Protein AF-A0AAJ6J1A6-F1 (afdb_monomer_lite)

Foldseek 3Di:
DCPQQPVFDADPQRKTKDKDKDAAPLPPDGKIKIKIWIQHPQRKIKIKMFICPQERNDDHPHPDTPPDNVVNCVVRPDCVVVVDPDDQDFDFPDDDPDDDDDDDDSPGGMTMGIDDDDD

Structure (mmCIF, N/CA/C/O backbone):
data_AF-A0AAJ6J1A6-F1
#
_entry.id   AF-A0AAJ6J1A6-F1
#
loop_
_atom_site.group_PDB
_atom_site.id
_atom_site.type_symbol
_atom_site.label_atom_id
_atom_site.label_alt_id
_atom_site.label_comp_id
_atom_site.label_asym_id
_atom_site.label_entity_id
_atom_site.label_seq_id
_atom_site.pdbx_PDB_ins_code
_atom_site.Cartn_x
_atom_site.Cartn_y
_atom_site.Cartn_z
_atom_site.occupancy
_atom_site.B_iso_or_equiv
_atom_site.auth_seq_id
_atom_site.auth_comp_id
_atom_site.auth_asym_id
_atom_site.auth_atom_id
_atom_site.pdbx_PDB_model_num
ATOM 1 N N . MET A 1 1 ? -14.527 9.545 2.235 1.00 56.59 1 MET A N 1
ATOM 2 C CA . MET A 1 1 ? -13.466 8.567 2.581 1.00 56.59 1 MET A CA 1
ATOM 3 C C . MET A 1 1 ? -13.907 7.133 2.300 1.00 56.59 1 MET A C 1
ATOM 5 O O . MET A 1 1 ? -13.094 6.350 1.829 1.00 56.59 1 MET A O 1
ATOM 9 N N . GLU A 1 2 ? -15.186 6.812 2.514 1.00 61.78 2 GLU A N 1
ATOM 10 C CA . GLU A 1 2 ? -15.705 5.438 2.465 1.00 61.78 2 GLU A CA 1
ATOM 11 C C . GLU A 1 2 ? -15.908 4.832 1.073 1.00 61.78 2 GLU A C 1
ATOM 13 O O . GLU A 1 2 ? -15.839 3.617 0.963 1.00 61.78 2 GLU A O 1
ATOM 18 N N . GLN A 1 3 ? -16.072 5.627 0.006 1.00 69.19 3 GLN A N 1
ATOM 19 C CA . GLN A 1 3 ? -16.317 5.078 -1.344 1.00 69.19 3 GLN A CA 1
ATOM 20 C C . GLN A 1 3 ? -15.214 4.136 -1.853 1.00 69.19 3 GLN A C 1
ATOM 22 O O . GLN A 1 3 ? -15.469 3.284 -2.690 1.00 69.19 3 GLN A O 1
ATOM 27 N N . ILE A 1 4 ? -13.981 4.271 -1.355 1.00 74.38 4 ILE A N 1
ATOM 28 C CA . ILE A 1 4 ? -12.874 3.381 -1.741 1.00 74.38 4 ILE A CA 1
ATOM 29 C C . ILE A 1 4 ? -13.009 2.019 -1.045 1.00 74.38 4 ILE A C 1
ATOM 31 O O . ILE A 1 4 ? -12.506 1.031 -1.557 1.00 74.38 4 ILE A O 1
ATOM 35 N N . PHE A 1 5 ? -13.706 1.962 0.095 1.00 80.00 5 PHE A N 1
ATOM 36 C CA . PHE A 1 5 ? -13.847 0.780 0.945 1.00 80.00 5 PHE A CA 1
ATOM 37 C C . PHE A 1 5 ? -15.206 0.085 0.817 1.00 80.00 5 PHE A C 1
ATOM 39 O O . PHE A 1 5 ? -15.512 -0.780 1.635 1.00 80.00 5 PHE A O 1
ATOM 46 N N . THR A 1 6 ? -16.018 0.443 -0.182 1.00 81.19 6 THR A N 1
ATOM 47 C CA . THR A 1 6 ? -17.327 -0.187 -0.412 1.00 81.19 6 THR A CA 1
ATOM 48 C C . THR A 1 6 ? -17.198 -1.697 -0.635 1.00 81.19 6 THR A C 1
ATOM 50 O O . THR A 1 6 ? -17.954 -2.453 -0.037 1.00 81.19 6 THR A O 1
ATOM 53 N N . ASP A 1 7 ? -16.177 -2.128 -1.382 1.00 82.38 7 ASP A N 1
ATOM 54 C CA . ASP A 1 7 ? -15.874 -3.544 -1.650 1.00 82.38 7 ASP A CA 1
ATOM 55 C C . ASP A 1 7 ? -14.662 -4.052 -0.845 1.00 82.38 7 ASP A C 1
ATOM 57 O O . ASP A 1 7 ? -13.941 -4.959 -1.265 1.00 82.38 7 ASP A O 1
ATOM 61 N N . ALA A 1 8 ? -14.369 -3.422 0.297 1.00 85.25 8 ALA A N 1
ATOM 62 C CA . ALA A 1 8 ? -13.206 -3.782 1.097 1.00 85.25 8 ALA A CA 1
ATOM 63 C C . ALA A 1 8 ? -13.362 -5.153 1.759 1.00 85.25 8 ALA A C 1
ATOM 65 O O . ALA A 1 8 ? -14.398 -5.475 2.343 1.00 85.25 8 ALA A O 1
ATOM 66 N N . SER A 1 9 ? -12.265 -5.906 1.795 1.00 86.88 9 SER A N 1
ATOM 67 C CA . SER A 1 9 ? -12.167 -7.072 2.667 1.00 86.88 9 SER A CA 1
ATOM 68 C C . SER A 1 9 ? -12.107 -6.602 4.117 1.00 86.88 9 SER A C 1
ATOM 70 O O . SER A 1 9 ? -11.176 -5.891 4.508 1.00 86.88 9 SER A O 1
ATOM 72 N N . VAL A 1 10 ? -13.095 -7.004 4.915 1.00 87.00 10 VAL A N 1
ATOM 73 C CA . VAL A 1 10 ? -13.152 -6.713 6.351 1.00 87.00 10 VAL A CA 1
ATOM 74 C C . VAL A 1 10 ? -12.463 -7.836 7.119 1.00 87.00 10 VAL A C 1
ATOM 76 O O . VAL A 1 10 ? -12.806 -9.011 6.975 1.00 87.00 10 VAL A O 1
ATOM 79 N N . ARG A 1 11 ? -11.479 -7.483 7.942 1.00 84.38 11 ARG A N 1
ATOM 80 C CA . ARG A 1 11 ? -10.803 -8.415 8.848 1.00 84.38 11 ARG A CA 1
ATOM 81 C C . ARG A 1 11 ? -11.527 -8.484 10.198 1.00 84.38 11 ARG A C 1
ATOM 83 O O . ARG A 1 11 ? -12.305 -7.604 10.552 1.00 84.38 11 ARG A O 1
ATOM 90 N N . ARG A 1 12 ? -11.264 -9.545 10.974 1.00 83.19 12 ARG A N 1
ATOM 91 C CA . ARG A 1 12 ? -11.880 -9.761 12.306 1.00 83.19 12 ARG A CA 1
ATOM 92 C C . ARG A 1 12 ? -11.592 -8.639 13.310 1.00 83.19 12 ARG A C 1
ATOM 94 O O . ARG A 1 12 ? -12.361 -8.455 14.240 1.00 83.19 12 ARG A O 1
ATOM 101 N N . ASP A 1 13 ? -10.493 -7.922 13.114 1.00 81.62 13 ASP A N 1
ATOM 102 C CA . ASP A 1 13 ? -10.056 -6.761 13.898 1.00 81.62 13 ASP A CA 1
ATOM 103 C C . ASP A 1 13 ? -10.772 -5.454 13.488 1.00 81.62 13 ASP A C 1
ATOM 105 O O . ASP A 1 13 ? -10.470 -4.392 14.021 1.00 81.62 13 ASP A O 1
ATOM 109 N N . GLY A 1 14 ? -11.732 -5.511 12.555 1.00 84.38 14 GLY A N 1
ATOM 110 C CA . GLY A 1 14 ? -12.476 -4.348 12.064 1.00 84.38 14 GLY A CA 1
ATOM 111 C C . GLY A 1 14 ? -11.722 -3.524 11.017 1.00 84.38 14 GLY A C 1
ATOM 112 O O . GLY A 1 14 ? -12.269 -2.553 10.489 1.00 84.38 14 GLY A O 1
ATOM 113 N N . VAL A 1 15 ? -10.494 -3.921 10.672 1.00 89.31 15 VAL A N 1
ATOM 114 C CA . VAL A 1 15 ? -9.696 -3.278 9.632 1.00 89.31 15 VAL A CA 1
ATOM 115 C C . VAL A 1 15 ? -10.291 -3.580 8.254 1.00 89.31 15 VAL A C 1
ATOM 117 O O . VAL A 1 15 ? -10.561 -4.735 7.909 1.00 89.31 15 VAL A O 1
ATOM 120 N N . ARG A 1 16 ? -10.468 -2.536 7.439 1.00 92.75 16 ARG A N 1
ATOM 121 C CA . ARG A 1 16 ? -10.933 -2.638 6.047 1.00 92.75 16 ARG A CA 1
ATOM 122 C C . ARG A 1 16 ? -9.758 -2.492 5.092 1.00 92.75 16 ARG A C 1
ATOM 124 O O . ARG A 1 16 ? -9.030 -1.505 5.173 1.00 92.75 16 ARG A O 1
ATOM 131 N N . VAL A 1 17 ? -9.589 -3.449 4.182 1.00 93.19 17 VAL A N 1
ATOM 132 C CA . VAL A 1 17 ? -8.448 -3.504 3.256 1.00 93.19 17 VAL A CA 1
ATOM 133 C C . VAL A 1 17 ? -8.916 -3.465 1.806 1.00 93.19 17 VAL A C 1
ATOM 135 O O . VAL A 1 17 ? -9.801 -4.221 1.406 1.00 93.19 17 VAL A O 1
ATOM 138 N N . VAL A 1 18 ? -8.266 -2.624 1.005 1.00 93.81 18 VAL A N 1
ATOM 139 C CA . VAL A 1 18 ? -8.443 -2.533 -0.449 1.00 93.81 18 VAL A CA 1
ATOM 140 C C . VAL A 1 18 ? -7.066 -2.574 -1.093 1.00 93.81 18 VAL A C 1
ATOM 142 O O . VAL A 1 18 ? -6.149 -1.894 -0.644 1.00 93.81 18 VAL A O 1
ATOM 145 N N . THR A 1 19 ? -6.899 -3.367 -2.150 1.00 93.50 19 THR A N 1
ATOM 146 C CA . THR A 1 19 ? -5.640 -3.412 -2.905 1.00 93.50 19 THR A CA 1
ATOM 147 C C . THR A 1 19 ? -5.877 -3.061 -4.357 1.00 93.50 19 THR A C 1
ATOM 149 O O . THR A 1 19 ? -6.928 -3.368 -4.920 1.00 93.50 19 THR A O 1
ATOM 152 N N . ARG A 1 20 ? -4.914 -2.369 -4.965 1.00 91.50 20 ARG A N 1
ATOM 153 C CA . ARG A 1 20 ? -5.024 -1.875 -6.337 1.00 91.50 20 ARG A CA 1
ATOM 154 C C . ARG A 1 20 ? -3.720 -2.088 -7.088 1.00 91.50 20 ARG A C 1
ATOM 156 O O . ARG A 1 20 ? -2.628 -1.965 -6.535 1.00 91.50 20 ARG A O 1
ATOM 163 N N . ARG A 1 21 ? -3.851 -2.391 -8.378 1.00 91.19 21 ARG A N 1
ATOM 164 C CA . ARG A 1 21 ? -2.749 -2.421 -9.337 1.00 91.19 21 ARG A CA 1
ATOM 165 C C . ARG A 1 21 ? -3.049 -1.416 -10.435 1.00 91.19 21 ARG A C 1
ATOM 167 O O . ARG A 1 21 ? -4.071 -1.533 -11.102 1.00 91.19 21 ARG A O 1
ATOM 174 N N . THR A 1 22 ? -2.151 -0.464 -10.636 1.00 86.62 22 THR A N 1
ATOM 175 C CA . THR A 1 22 ? -2.297 0.582 -11.652 1.00 86.62 22 THR A CA 1
ATOM 176 C C . THR A 1 22 ? -1.047 0.680 -12.515 1.00 86.62 22 THR A C 1
ATOM 178 O O . THR A 1 22 ? 0.032 0.190 -12.161 1.00 86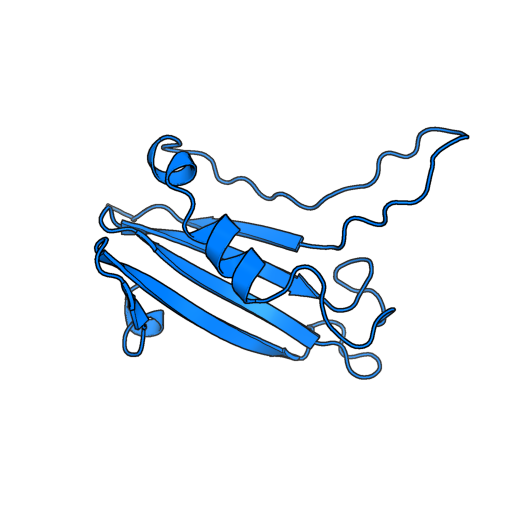.62 22 THR A O 1
ATOM 181 N N . THR A 1 23 ? -1.193 1.300 -13.682 1.00 84.81 23 THR A N 1
ATOM 182 C CA . THR A 1 23 ? -0.048 1.713 -14.493 1.00 84.81 23 THR A CA 1
ATOM 183 C C . THR A 1 23 ? 0.695 2.827 -13.764 1.00 84.81 23 THR A C 1
ATOM 185 O O . THR A 1 23 ? 0.075 3.761 -13.255 1.00 84.81 23 THR A O 1
ATOM 188 N N . ALA A 1 24 ? 2.022 2.729 -13.700 1.00 74.69 24 ALA A N 1
ATOM 189 C CA . ALA A 1 24 ? 2.834 3.748 -13.048 1.00 74.69 24 ALA A CA 1
ATOM 190 C C . ALA A 1 24 ? 2.749 5.093 -13.806 1.00 74.69 24 ALA A C 1
ATOM 192 O O . ALA A 1 24 ? 2.818 5.090 -15.039 1.00 74.69 24 ALA A O 1
ATOM 193 N N . PRO A 1 25 ? 2.689 6.244 -13.104 1.00 63.06 25 PRO A N 1
ATOM 194 C CA . PRO A 1 25 ? 2.490 7.560 -13.725 1.00 63.06 25 PRO A CA 1
ATOM 195 C C . PRO A 1 25 ? 3.544 7.971 -14.764 1.00 63.06 25 PRO A C 1
ATOM 197 O O . PRO A 1 25 ? 3.268 8.817 -15.604 1.00 63.06 25 PRO A O 1
ATOM 200 N N . SER A 1 26 ? 4.750 7.393 -14.723 1.00 62.38 26 SER A N 1
ATOM 201 C CA . SER A 1 26 ? 5.840 7.729 -15.648 1.00 62.38 26 SER A CA 1
ATOM 202 C C . SER A 1 26 ? 5.750 7.051 -17.017 1.00 62.38 26 SER A C 1
ATOM 204 O O . SER A 1 26 ? 6.538 7.403 -17.889 1.00 62.38 26 SER A O 1
ATOM 206 N N . GLY A 1 27 ? 4.817 6.112 -17.232 1.00 53.94 27 GLY A N 1
ATOM 207 C CA . GLY A 1 27 ? 4.398 5.620 -18.558 1.00 53.94 27 GLY A CA 1
ATOM 208 C C . GLY A 1 27 ? 5.445 4.915 -19.439 1.00 53.94 27 GLY A C 1
ATOM 209 O O . GLY A 1 27 ? 5.072 4.236 -20.392 1.00 53.94 27 GLY A O 1
ATOM 210 N N . ALA A 1 28 ? 6.740 5.005 -19.141 1.00 54.81 28 ALA A N 1
ATOM 211 C CA . ALA A 1 28 ? 7.789 4.381 -19.932 1.00 54.81 28 ALA A CA 1
ATOM 212 C C . ALA A 1 28 ? 7.823 2.863 -19.677 1.00 54.81 28 ALA A C 1
ATOM 214 O O . ALA A 1 28 ? 8.207 2.408 -18.601 1.00 54.81 28 ALA A O 1
ATOM 215 N N . GLY A 1 29 ? 7.424 2.069 -20.675 1.00 64.94 29 GLY A N 1
ATOM 216 C CA . GLY A 1 29 ? 7.853 0.671 -20.806 1.00 64.94 29 GLY A CA 1
ATOM 217 C C . GLY A 1 29 ? 7.300 -0.337 -19.789 1.00 64.94 29 GLY A C 1
ATOM 218 O O . GLY A 1 29 ? 8.016 -1.261 -19.416 1.00 64.94 29 GLY A O 1
ATOM 219 N N . GLY A 1 30 ? 6.046 -0.200 -19.341 1.00 77.62 30 GLY A N 1
ATOM 220 C CA . GLY A 1 30 ? 5.402 -1.229 -18.504 1.00 77.62 30 GLY A CA 1
ATOM 221 C C . GLY A 1 30 ? 5.614 -1.059 -16.997 1.00 77.62 30 GLY A C 1
ATOM 222 O O . GLY A 1 30 ? 5.682 -2.039 -16.252 1.00 77.62 30 GLY A O 1
ATOM 223 N N . GLY A 1 31 ? 5.719 0.187 -16.532 1.00 84.44 31 GLY A N 1
ATOM 224 C CA . GLY A 1 31 ? 5.716 0.496 -15.107 1.00 84.44 31 GLY A CA 1
ATOM 225 C C . GLY A 1 31 ? 4.404 0.110 -14.431 1.00 84.44 31 GLY A C 1
ATOM 226 O O . GLY A 1 31 ? 3.317 0.408 -14.925 1.00 84.44 31 GLY A O 1
ATOM 227 N N . VAL A 1 32 ? 4.516 -0.540 -13.278 1.00 88.56 32 VAL A N 1
ATOM 228 C CA . VAL A 1 32 ? 3.386 -1.004 -12.470 1.00 88.56 32 VAL A CA 1
ATOM 229 C C . VAL A 1 32 ? 3.517 -0.432 -11.068 1.00 88.56 32 VAL A C 1
ATOM 231 O O . VAL A 1 32 ? 4.597 -0.485 -10.475 1.00 88.56 32 VAL A O 1
ATOM 234 N N . GLN A 1 33 ? 2.402 0.061 -10.539 1.00 87.31 33 GLN A N 1
ATOM 235 C CA . GLN A 1 33 ? 2.241 0.423 -9.141 1.00 87.31 33 GLN A CA 1
ATOM 236 C C . GLN A 1 33 ? 1.307 -0.569 -8.451 1.00 87.31 33 GLN A C 1
ATOM 238 O O . GLN A 1 33 ? 0.259 -0.937 -8.989 1.00 87.31 33 GLN A O 1
ATOM 243 N N . TRP A 1 34 ? 1.690 -0.989 -7.252 1.00 91.62 34 TRP A N 1
ATOM 244 C CA . TRP A 1 34 ? 0.809 -1.661 -6.304 1.00 91.62 34 TRP A CA 1
ATOM 245 C C . TRP A 1 34 ? 0.470 -0.710 -5.176 1.00 91.62 34 TRP A C 1
ATOM 247 O O . TRP A 1 34 ? 1.313 0.089 -4.778 1.00 91.62 34 TRP A O 1
ATOM 257 N N . GLU A 1 35 ? -0.749 -0.811 -4.668 1.00 91.19 35 GLU A N 1
ATOM 258 C CA . GLU A 1 35 ? -1.240 -0.016 -3.552 1.00 91.19 35 GLU A CA 1
ATOM 259 C C . GLU A 1 35 ? -2.074 -0.890 -2.617 1.00 91.19 35 GLU A C 1
ATOM 261 O O . GLU A 1 35 ? -2.863 -1.720 -3.076 1.00 91.19 35 GLU A O 1
ATOM 266 N N . ALA A 1 36 ? -1.890 -0.696 -1.315 1.00 92.00 36 ALA A N 1
ATOM 267 C CA . ALA A 1 36 ? -2.759 -1.211 -0.270 1.00 92.00 36 ALA A CA 1
ATOM 268 C C . ALA A 1 36 ? -3.291 -0.034 0.548 1.00 92.00 36 ALA A C 1
ATOM 270 O O . ALA A 1 36 ? -2.517 0.733 1.121 1.00 92.00 36 ALA A O 1
ATOM 271 N N . ASP A 1 37 ? -4.611 0.092 0.601 1.00 91.19 37 ASP A N 1
ATOM 272 C CA . ASP A 1 37 ? -5.321 1.014 1.469 1.00 91.19 37 ASP A CA 1
ATOM 273 C C . ASP A 1 37 ? -5.932 0.258 2.630 1.00 91.19 37 ASP A C 1
ATOM 275 O O . ASP A 1 37 ? -6.652 -0.724 2.446 1.00 91.19 37 ASP A O 1
ATOM 279 N N . VAL A 1 38 ? -5.675 0.769 3.822 1.00 91.62 38 VAL A N 1
ATOM 280 C CA . VAL A 1 38 ? -6.175 0.223 5.068 1.00 91.62 38 VAL A CA 1
ATOM 281 C C . VAL A 1 38 ? -6.910 1.316 5.819 1.00 91.62 38 VAL A C 1
ATOM 283 O O . VAL A 1 38 ? -6.357 2.392 6.033 1.00 91.62 38 VAL A O 1
ATOM 286 N N . LEU A 1 39 ? -8.158 1.049 6.194 1.00 89.75 39 LEU A N 1
ATOM 287 C CA . LEU A 1 39 ? -8.952 1.893 7.078 1.00 89.75 39 LEU A CA 1
ATOM 288 C C . LEU A 1 39 ? -9.111 1.176 8.416 1.00 89.75 39 LEU A C 1
ATOM 290 O O . LEU A 1 39 ? -9.754 0.126 8.496 1.00 89.75 39 LEU A O 1
ATOM 294 N N . HIS A 1 40 ? -8.501 1.757 9.443 1.00 88.88 40 HIS A N 1
ATOM 295 C CA . HIS A 1 40 ? -8.579 1.292 10.822 1.00 88.88 40 HIS A CA 1
ATOM 296 C C . HIS A 1 40 ? -9.940 1.651 11.446 1.00 88.88 40 HIS A C 1
ATOM 298 O O . HIS A 1 40 ? -10.576 2.615 10.997 1.00 88.88 40 HIS A O 1
ATOM 304 N N . PRO A 1 41 ? -10.401 0.920 12.481 1.00 85.25 41 PRO A N 1
ATOM 305 C CA . PRO A 1 41 ? -11.681 1.177 13.149 1.00 85.25 41 PRO A CA 1
ATOM 306 C C . PRO A 1 41 ? -11.845 2.617 13.659 1.00 85.25 41 PRO A C 1
ATOM 308 O O . PRO A 1 41 ? -12.951 3.151 13.625 1.00 85.25 41 PRO A O 1
ATOM 311 N N . GLY A 1 42 ? -10.748 3.276 14.052 1.00 80.69 42 GLY A N 1
ATOM 312 C CA . GLY A 1 42 ? -10.733 4.682 14.481 1.00 80.69 42 GLY A CA 1
ATOM 313 C C . GLY A 1 42 ? -10.833 5.724 13.355 1.00 80.69 42 GLY A C 1
ATOM 314 O O . GLY A 1 42 ? -10.713 6.918 13.614 1.00 80.69 42 GLY A O 1
ATOM 315 N N . GLY A 1 43 ? -11.009 5.309 12.095 1.00 84.31 43 GLY A N 1
ATOM 316 C CA . GLY A 1 43 ? -11.129 6.215 10.944 1.00 84.31 43 GLY A CA 1
ATOM 317 C C . GLY A 1 43 ? -9.796 6.647 10.320 1.00 84.31 43 GLY A C 1
ATOM 318 O O . GLY A 1 43 ? -9.788 7.344 9.303 1.00 84.31 43 GLY A O 1
ATOM 319 N N . LEU A 1 44 ? -8.666 6.209 10.882 1.00 85.44 44 LEU A N 1
ATOM 320 C CA . LEU A 1 44 ? -7.339 6.410 10.305 1.00 85.44 44 LEU A CA 1
ATOM 321 C C . LEU A 1 44 ? -7.188 5.586 9.022 1.00 85.44 44 LEU A C 1
ATOM 323 O O . LEU A 1 44 ? -7.355 4.366 9.038 1.00 85.44 44 LEU A O 1
ATOM 327 N N . ARG A 1 45 ? -6.817 6.240 7.915 1.00 87.56 45 ARG A N 1
ATOM 328 C CA . ARG A 1 45 ? -6.447 5.544 6.678 1.00 87.56 45 ARG A CA 1
ATOM 329 C C . ARG A 1 45 ? -4.952 5.615 6.432 1.00 87.56 45 ARG A C 1
ATOM 331 O O . ARG A 1 45 ? -4.388 6.706 6.325 1.00 87.56 45 ARG A O 1
ATOM 338 N N . ILE A 1 46 ? -4.365 4.450 6.196 1.00 87.00 46 ILE A N 1
ATOM 339 C CA . ILE A 1 46 ? -2.988 4.287 5.742 1.00 87.00 46 ILE A CA 1
ATOM 340 C C . ILE A 1 46 ? -3.013 3.744 4.317 1.00 87.00 46 ILE A C 1
ATOM 342 O O . ILE A 1 46 ? -3.677 2.751 4.033 1.00 87.00 46 ILE A O 1
ATOM 346 N N . SER A 1 47 ? -2.316 4.417 3.407 1.00 88.88 47 SER A N 1
ATOM 347 C CA . SER A 1 47 ? -2.146 3.983 2.023 1.00 88.88 47 SER A CA 1
ATOM 348 C C . SER A 1 47 ? -0.667 3.785 1.746 1.00 88.88 47 SER A C 1
ATOM 350 O O . SER A 1 47 ? 0.127 4.709 1.930 1.00 88.88 47 SER A O 1
ATOM 352 N N . VAL A 1 48 ? -0.284 2.584 1.326 1.00 87.94 48 VAL A N 1
ATOM 353 C CA . VAL A 1 48 ? 1.104 2.252 0.998 1.00 87.94 48 VAL A CA 1
ATOM 354 C C . VAL A 1 48 ? 1.160 1.805 -0.447 1.00 87.94 48 VAL A C 1
ATOM 356 O O . VAL A 1 48 ? 0.438 0.895 -0.847 1.00 87.94 48 VAL A O 1
ATOM 359 N N . SER A 1 49 ? 2.045 2.421 -1.223 1.00 87.56 49 SER A N 1
ATOM 360 C CA . SER A 1 49 ? 2.257 2.070 -2.620 1.00 87.56 49 SER A CA 1
ATOM 361 C C . SER A 1 49 ? 3.715 1.769 -2.922 1.00 87.56 49 SER A C 1
ATOM 363 O O . SER A 1 49 ? 4.623 2.285 -2.272 1.00 87.56 49 SER A O 1
ATOM 365 N N . THR A 1 50 ? 3.953 0.934 -3.926 1.00 87.75 50 THR A N 1
ATOM 366 C CA . THR A 1 50 ? 5.294 0.679 -4.454 1.00 87.75 50 THR A CA 1
ATOM 367 C C . THR A 1 50 ? 5.267 0.516 -5.965 1.00 87.75 50 THR A C 1
ATOM 369 O O . THR A 1 50 ? 4.256 0.128 -6.550 1.00 87.75 50 THR A O 1
ATOM 372 N N . LEU A 1 51 ? 6.402 0.800 -6.596 1.00 87.88 51 LEU A N 1
ATOM 373 C CA . LEU A 1 51 ? 6.620 0.651 -8.028 1.00 87.88 51 LEU A CA 1
ATOM 374 C C . LEU A 1 51 ? 7.532 -0.536 -8.326 1.00 87.88 51 LEU A C 1
ATOM 376 O O . LEU A 1 51 ? 8.252 -1.016 -7.457 1.00 87.88 51 LEU A O 1
ATOM 380 N N . ASN A 1 52 ? 7.588 -0.968 -9.582 1.00 89.19 52 ASN A N 1
ATOM 381 C CA . ASN A 1 52 ? 8.642 -1.848 -10.101 1.00 89.19 52 ASN A CA 1
ATOM 382 C C . ASN A 1 52 ? 9.874 -1.065 -10.610 1.00 89.19 52 ASN A C 1
ATOM 384 O O . ASN A 1 52 ? 10.606 -1.518 -11.490 1.00 89.19 52 ASN A O 1
ATOM 388 N N . SER A 1 53 ? 10.106 0.114 -10.035 1.00 84.62 53 SER A N 1
ATOM 389 C CA . SER A 1 53 ? 11.184 1.045 -10.373 1.00 84.62 53 SER A CA 1
ATOM 390 C C . SER A 1 53 ? 12.004 1.419 -9.132 1.00 84.62 53 SER A C 1
ATOM 392 O O . SER A 1 53 ? 11.587 1.179 -7.992 1.00 84.62 53 SER A O 1
ATOM 394 N N . THR A 1 54 ? 13.206 1.956 -9.329 1.00 82.56 54 THR A N 1
ATOM 395 C CA . THR A 1 5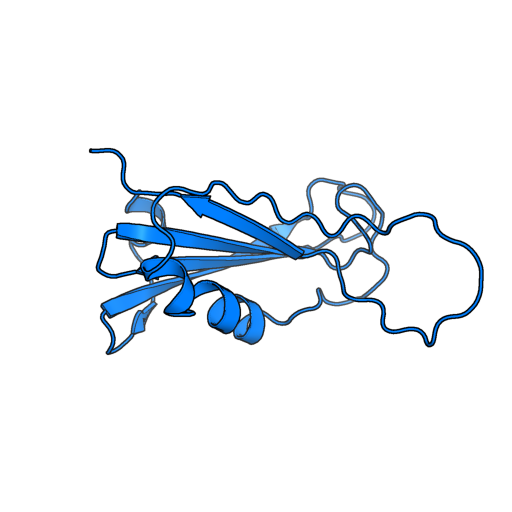4 ? 14.058 2.460 -8.238 1.00 82.56 54 THR A CA 1
ATOM 396 C C . THR A 1 54 ? 13.530 3.755 -7.628 1.00 82.56 54 THR A C 1
ATOM 398 O O . THR A 1 54 ? 13.812 4.010 -6.464 1.00 82.56 54 THR A O 1
ATOM 401 N N . ALA A 1 55 ? 12.744 4.542 -8.369 1.00 77.19 55 ALA A N 1
ATOM 402 C CA . ALA A 1 55 ? 12.055 5.725 -7.858 1.00 77.19 55 ALA A CA 1
ATOM 403 C C . ALA A 1 55 ? 10.815 6.061 -8.700 1.00 77.19 55 ALA A C 1
ATOM 405 O O . ALA A 1 55 ? 10.682 5.635 -9.849 1.00 77.19 55 ALA A O 1
ATOM 406 N N . PHE A 1 56 ? 9.913 6.869 -8.139 1.00 74.44 56 PHE A N 1
ATOM 407 C CA . PHE A 1 56 ? 8.827 7.478 -8.907 1.00 74.44 56 PHE A CA 1
ATOM 408 C C . PHE A 1 56 ? 9.409 8.344 -10.028 1.00 74.44 56 PHE A C 1
ATOM 410 O O . PHE A 1 56 ? 10.386 9.058 -9.817 1.00 74.44 56 PHE A O 1
ATOM 417 N N . GLY A 1 57 ? 8.824 8.272 -11.224 1.00 75.81 57 GLY A N 1
ATOM 4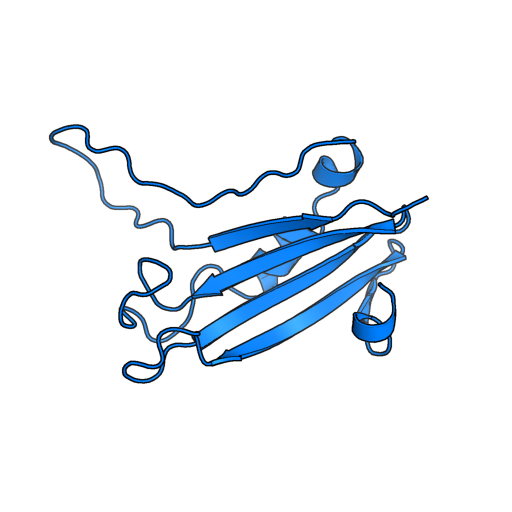18 C CA . GLY A 1 57 ? 9.334 9.005 -12.386 1.00 75.81 57 GLY A CA 1
ATOM 419 C C . GLY A 1 57 ? 10.391 8.256 -13.202 1.00 75.81 57 GLY A C 1
ATOM 420 O O . GLY A 1 57 ? 10.606 8.615 -14.354 1.00 75.81 57 GLY A O 1
ATOM 421 N N . LEU A 1 58 ? 11.017 7.203 -12.659 1.00 79.56 58 LEU A N 1
ATOM 422 C CA . LEU A 1 58 ? 12.066 6.452 -13.357 1.00 79.56 58 LEU A CA 1
ATOM 423 C C . LEU A 1 58 ? 11.521 5.218 -14.096 1.00 79.56 58 LEU A C 1
ATOM 425 O O . LEU A 1 58 ? 10.516 4.644 -13.654 1.00 79.56 58 LEU A O 1
ATOM 429 N N . PRO A 1 59 ? 12.194 4.761 -15.171 1.00 83.31 59 PRO A N 1
ATOM 430 C CA . PRO A 1 59 ? 11.831 3.533 -15.872 1.00 83.31 59 PRO A CA 1
ATOM 431 C C . PRO A 1 59 ? 11.846 2.296 -14.959 1.00 83.31 59 PRO A C 1
ATOM 433 O O . PRO A 1 59 ? 12.609 2.256 -13.989 1.00 83.31 59 PRO A O 1
ATOM 436 N N . PRO A 1 60 ? 11.048 1.260 -15.265 1.00 85.81 60 PRO A N 1
ATOM 437 C CA . PRO A 1 60 ? 11.057 0.007 -14.521 1.00 85.81 60 PRO A CA 1
ATOM 438 C C . PRO A 1 60 ? 12.436 -0.648 -14.528 1.00 85.81 60 PRO A C 1
ATOM 440 O O . PRO A 1 60 ? 13.081 -0.760 -15.567 1.00 85.81 60 PRO A O 1
ATOM 443 N N . THR A 1 61 ? 12.862 -1.142 -13.371 1.00 87.00 61 THR A N 1
ATOM 444 C CA . THR A 1 61 ? 14.127 -1.882 -13.216 1.00 87.00 61 THR A CA 1
ATOM 445 C C . THR A 1 61 ? 13.904 -3.338 -12.821 1.00 87.00 61 THR A C 1
ATOM 447 O O . THR A 1 61 ? 14.842 -4.130 -12.794 1.00 87.00 61 THR A O 1
ATOM 450 N N . ARG A 1 62 ? 12.654 -3.705 -12.514 1.00 87.75 62 ARG A N 1
ATOM 451 C CA . ARG A 1 62 ? 12.240 -5.051 -12.112 1.00 87.75 62 ARG A CA 1
ATOM 452 C C . ARG A 1 62 ? 10.888 -5.411 -12.721 1.00 87.75 62 ARG A C 1
ATOM 454 O O . ARG A 1 62 ? 10.098 -4.544 -13.086 1.00 87.75 62 ARG A O 1
ATOM 461 N N . LYS A 1 63 ? 10.608 -6.713 -12.819 1.00 86.50 63 LYS A N 1
ATOM 462 C CA . LYS A 1 63 ? 9.337 -7.218 -13.371 1.00 86.50 63 LYS A CA 1
ATOM 463 C C . LYS A 1 63 ? 8.157 -6.951 -12.438 1.00 86.50 63 LYS A C 1
ATOM 465 O O . LYS A 1 63 ? 7.086 -6.572 -12.897 1.00 86.50 63 LYS A O 1
ATOM 470 N N . THR A 1 64 ? 8.364 -7.117 -11.137 1.00 85.75 64 THR A N 1
ATOM 471 C CA . THR A 1 64 ? 7.335 -6.935 -10.110 1.00 85.75 64 THR A CA 1
ATOM 472 C C . THR A 1 64 ? 7.771 -5.882 -9.098 1.00 85.75 64 THR A C 1
ATOM 474 O O . THR A 1 64 ? 8.957 -5.831 -8.758 1.00 85.75 64 THR A O 1
ATOM 477 N N . PRO A 1 65 ? 6.852 -5.038 -8.599 1.00 86.31 65 PRO A N 1
ATOM 478 C CA . PRO A 1 65 ? 7.137 -4.181 -7.461 1.00 86.31 65 PRO A CA 1
ATOM 479 C C . PRO A 1 65 ? 7.633 -4.982 -6.253 1.00 86.31 65 PRO A C 1
ATOM 481 O O . PRO A 1 65 ? 7.309 -6.156 -6.084 1.00 86.31 65 PRO A O 1
ATOM 484 N N . SER A 1 66 ? 8.463 -4.333 -5.444 1.00 84.69 66 SER A N 1
ATOM 485 C CA . SER A 1 66 ? 8.923 -4.851 -4.158 1.00 84.69 66 SER A CA 1
ATOM 486 C C . SER A 1 66 ? 8.894 -3.674 -3.193 1.00 84.69 66 SER A C 1
ATOM 488 O O . SER A 1 66 ? 9.477 -2.637 -3.544 1.00 84.69 66 SER A O 1
ATOM 490 N N . PRO A 1 67 ? 8.218 -3.792 -2.037 1.00 85.62 67 PRO A N 1
ATOM 491 C CA . PRO A 1 67 ? 7.655 -5.014 -1.425 1.00 85.62 67 PRO A CA 1
ATOM 492 C C . PRO A 1 67 ? 6.375 -5.592 -2.086 1.00 85.62 67 PRO A C 1
ATOM 494 O O . PRO A 1 67 ? 5.761 -4.971 -2.951 1.00 85.62 67 PRO A O 1
ATOM 497 N N . THR A 1 68 ? 5.987 -6.816 -1.701 1.00 89.81 68 THR A N 1
ATOM 498 C CA . THR A 1 68 ? 4.773 -7.518 -2.182 1.00 89.81 68 THR A CA 1
ATOM 499 C C . THR A 1 68 ? 3.480 -6.910 -1.640 1.00 89.81 68 THR A C 1
ATOM 501 O O . THR A 1 68 ? 3.488 -6.274 -0.592 1.00 89.81 68 THR A O 1
ATOM 504 N N . VAL A 1 69 ? 2.335 -7.171 -2.285 1.00 90.88 69 VAL A N 1
ATOM 505 C CA . VAL A 1 69 ? 1.020 -6.693 -1.804 1.00 90.88 69 VAL A CA 1
ATOM 506 C C . VAL A 1 69 ? 0.733 -7.125 -0.359 1.00 90.88 69 VAL A C 1
ATOM 508 O O . VAL A 1 69 ? 0.275 -6.310 0.4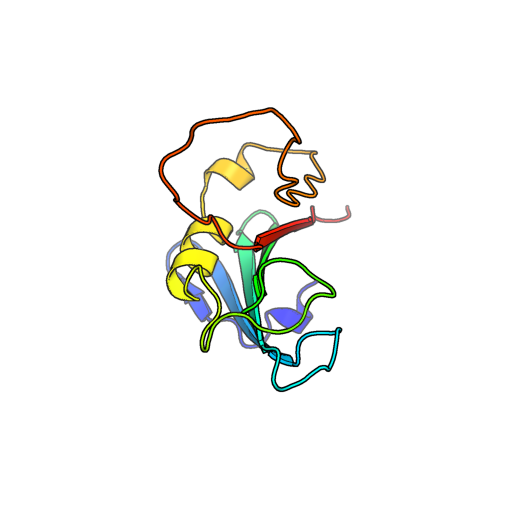34 1.00 90.88 69 VAL A O 1
ATOM 511 N N . GLY A 1 70 ? 1.055 -8.367 0.021 1.00 90.56 70 GLY A N 1
ATOM 512 C CA . GLY A 1 70 ? 0.884 -8.834 1.404 1.00 90.56 70 GLY A CA 1
ATOM 513 C C . GLY A 1 70 ? 1.726 -8.041 2.409 1.00 90.56 70 GLY A C 1
ATOM 514 O O . GLY A 1 70 ? 1.249 -7.701 3.487 1.00 90.56 70 GLY A O 1
ATOM 515 N N . GLN A 1 71 ? 2.949 -7.668 2.026 1.00 91.31 71 GLN A N 1
ATOM 516 C CA . GLN A 1 71 ? 3.806 -6.80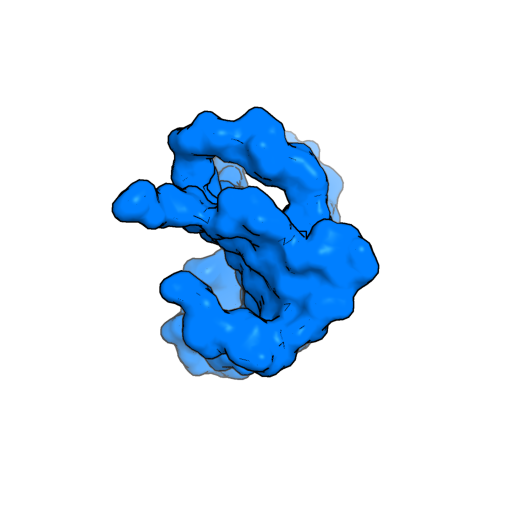0 2.838 1.00 91.31 71 GLN A CA 1
ATOM 517 C C . GLN A 1 71 ? 3.280 -5.359 2.896 1.00 91.31 71 GLN A C 1
ATOM 519 O O . GLN A 1 71 ? 3.349 -4.744 3.954 1.00 91.31 71 GLN A O 1
ATOM 524 N N . LEU A 1 72 ? 2.698 -4.830 1.811 1.00 91.12 72 LEU A N 1
ATOM 525 C CA . LEU A 1 72 ? 2.026 -3.523 1.842 1.00 91.12 72 LEU A CA 1
ATOM 526 C C . LEU A 1 72 ? 0.857 -3.520 2.834 1.00 91.12 72 LEU A C 1
ATOM 528 O O . LEU A 1 72 ? 0.733 -2.584 3.619 1.00 91.12 72 LEU A O 1
ATOM 532 N N . ILE A 1 73 ? 0.036 -4.577 2.834 1.00 92.44 73 ILE A N 1
ATOM 533 C CA . ILE A 1 73 ? -1.067 -4.740 3.793 1.00 92.44 73 ILE A CA 1
ATOM 534 C C . ILE A 1 73 ? -0.525 -4.817 5.221 1.00 92.44 73 ILE A C 1
ATOM 536 O O . ILE A 1 73 ? -1.080 -4.165 6.101 1.00 92.44 73 ILE A O 1
ATOM 540 N N . ALA A 1 74 ? 0.546 -5.583 5.453 1.00 91.19 74 ALA A N 1
ATOM 541 C CA . ALA A 1 74 ? 1.161 -5.703 6.773 1.00 91.19 74 ALA A CA 1
ATOM 542 C C . ALA A 1 74 ? 1.642 -4.341 7.298 1.00 91.19 74 ALA A C 1
ATOM 544 O O . ALA A 1 74 ? 1.284 -3.970 8.410 1.00 91.19 74 ALA A O 1
ATOM 545 N N . ILE A 1 75 ? 2.351 -3.564 6.469 1.00 88.44 75 ILE A N 1
ATOM 546 C CA . ILE A 1 75 ? 2.796 -2.206 6.818 1.00 88.44 75 ILE A CA 1
ATOM 547 C C . ILE A 1 75 ? 1.591 -1.300 7.100 1.00 88.44 75 ILE A C 1
ATOM 549 O O . ILE A 1 75 ? 1.589 -0.576 8.087 1.00 88.44 75 ILE A O 1
ATOM 553 N N . ALA A 1 76 ? 0.564 -1.322 6.248 1.00 89.88 76 ALA A N 1
ATOM 554 C CA . ALA A 1 76 ? -0.589 -0.429 6.363 1.00 89.88 76 ALA A CA 1
ATOM 555 C C . ALA A 1 76 ? -1.530 -0.777 7.537 1.00 89.88 76 ALA A C 1
ATOM 557 O O . ALA A 1 76 ? -2.228 0.098 8.051 1.00 89.88 76 ALA A O 1
ATOM 558 N N . SER A 1 77 ? -1.545 -2.044 7.963 1.00 91.19 77 SER A N 1
ATOM 559 C CA . SER A 1 77 ? -2.389 -2.549 9.058 1.00 91.19 77 SER A CA 1
ATOM 560 C C . SER A 1 77 ? -1.693 -2.546 10.419 1.00 91.19 77 SER A C 1
ATOM 562 O O . SER A 1 77 ? -2.274 -3.043 11.379 1.00 91.19 77 SER A O 1
ATOM 564 N N . ASP A 1 78 ? -0.459 -2.049 10.515 1.00 89.44 78 ASP A N 1
ATOM 565 C CA . ASP A 1 78 ? 0.274 -2.023 11.780 1.00 89.44 78 ASP A CA 1
ATOM 566 C C . ASP A 1 78 ? -0.436 -1.118 12.806 1.00 89.44 78 ASP A C 1
ATOM 568 O O . ASP A 1 78 ? -0.771 0.033 12.516 1.00 89.44 78 ASP A O 1
ATOM 572 N N . ALA A 1 79 ? -0.673 -1.638 14.012 1.00 85.12 79 ALA A N 1
ATOM 573 C CA . ALA A 1 79 ? -1.332 -0.905 15.093 1.00 85.12 79 ALA A CA 1
ATOM 574 C C . ALA A 1 79 ? -0.494 0.286 15.597 1.00 85.12 79 ALA A C 1
ATOM 576 O O . ALA A 1 79 ? -1.033 1.211 16.205 1.00 85.12 79 ALA A O 1
ATOM 577 N N . ALA A 1 80 ? 0.813 0.313 15.307 1.00 85.19 80 ALA A N 1
ATOM 578 C CA . ALA A 1 80 ? 1.685 1.442 15.619 1.00 85.19 80 ALA A CA 1
ATOM 579 C C . ALA A 1 80 ? 1.243 2.755 14.947 1.00 85.19 80 ALA A C 1
ATOM 581 O O . ALA A 1 80 ? 1.639 3.829 15.393 1.00 85.19 80 ALA A O 1
ATOM 582 N N . TRP A 1 81 ? 0.418 2.703 13.895 1.00 82.38 81 TRP A N 1
ATOM 583 C CA . TRP A 1 81 ? -0.140 3.911 13.283 1.00 82.38 81 TRP A CA 1
ATOM 584 C C . TRP A 1 81 ? -1.243 4.557 14.126 1.00 82.38 81 TRP A C 1
ATOM 586 O O . TRP A 1 81 ? -1.353 5.783 14.130 1.00 82.38 81 TRP A O 1
ATOM 596 N N . GLU A 1 82 ? -2.038 3.772 14.861 1.00 74.81 82 GLU A N 1
ATOM 597 C CA . GLU A 1 82 ? -3.134 4.296 15.694 1.00 74.81 82 GLU A CA 1
ATOM 598 C C . GLU A 1 82 ? -2.614 5.088 16.902 1.00 74.81 82 GLU A C 1
ATOM 600 O O . GLU A 1 82 ? -3.277 6.006 17.381 1.00 74.81 82 GLU A O 1
ATOM 605 N N . SER A 1 83 ? -1.390 4.800 17.350 1.00 70.38 83 SER A N 1
ATOM 606 C CA . SER A 1 83 ? -0.706 5.543 18.410 1.00 70.38 83 SER A CA 1
ATOM 607 C C . SER A 1 83 ? 0.004 6.816 17.923 1.00 70.38 83 SER A C 1
ATOM 609 O O . SER A 1 83 ? 0.513 7.577 18.746 1.00 70.38 83 SER A O 1
ATOM 611 N N . GLN A 1 84 ? 0.002 7.105 16.613 1.00 62.41 84 GLN A N 1
ATOM 612 C CA . GLN A 1 84 ? 0.573 8.328 16.036 1.00 62.41 84 GLN A CA 1
ATOM 613 C C . GLN A 1 84 ? -0.516 9.301 15.570 1.00 62.41 84 GLN A C 1
ATOM 615 O O . GLN A 1 84 ? -0.779 9.474 14.381 1.00 62.41 84 GLN A O 1
ATOM 620 N N . SER A 1 85 ? -1.155 9.993 16.510 1.00 49.00 85 SER A N 1
ATOM 621 C CA . SER A 1 85 ? -2.061 11.099 16.191 1.00 49.00 85 SER A CA 1
ATOM 622 C C . SER A 1 85 ? -1.276 12.323 15.687 1.00 49.00 85 SER A C 1
ATOM 624 O O . SER A 1 85 ? -0.516 12.919 16.447 1.00 49.00 85 SER A O 1
ATOM 626 N N . GLY A 1 86 ? -1.484 12.731 14.426 1.00 47.34 86 GLY A N 1
ATOM 627 C CA . GLY A 1 86 ? -1.138 14.079 13.941 1.00 47.34 86 GLY A CA 1
ATOM 628 C C . GLY A 1 86 ? 0.037 14.234 12.963 1.00 47.34 86 GLY A C 1
ATOM 629 O O . GLY A 1 86 ? 0.389 15.369 12.647 1.00 47.34 86 GLY A O 1
ATOM 630 N N . VAL A 1 87 ? 0.640 13.161 12.435 1.00 44.12 87 VAL A N 1
ATOM 631 C CA . VAL A 1 87 ? 1.800 13.275 11.523 1.00 44.12 87 VAL A CA 1
ATOM 632 C C . VAL A 1 87 ? 1.434 12.922 10.078 1.00 44.12 87 VAL A C 1
ATOM 634 O O . VAL A 1 87 ? 1.138 11.776 9.750 1.00 44.12 87 VAL A O 1
ATOM 637 N N . SER A 1 88 ? 1.505 13.900 9.169 1.00 40.62 88 SER A N 1
ATOM 638 C CA . SER A 1 88 ? 1.594 13.623 7.727 1.00 40.62 88 SER A CA 1
ATOM 639 C C . SER A 1 88 ? 3.037 13.258 7.387 1.00 40.62 88 SER A C 1
ATOM 641 O O . SER A 1 88 ? 3.853 14.120 7.063 1.00 40.62 88 SER A O 1
ATOM 643 N N . LEU A 1 89 ? 3.373 11.974 7.479 1.00 42.94 89 LEU A N 1
ATOM 644 C CA . LEU A 1 89 ? 4.700 11.496 7.114 1.00 42.94 89 LEU A CA 1
ATOM 645 C C . LEU A 1 89 ? 4.710 11.108 5.630 1.00 42.94 89 LEU A C 1
ATOM 647 O O . LEU A 1 89 ? 4.146 10.091 5.236 1.00 42.94 89 LEU A O 1
ATOM 651 N N . ARG A 1 90 ? 5.358 11.919 4.786 1.00 41.97 90 ARG A N 1
ATOM 652 C CA . ARG A 1 90 ? 5.728 11.503 3.424 1.00 41.97 90 ARG A CA 1
ATOM 653 C C . ARG A 1 90 ? 7.072 10.788 3.508 1.00 41.97 90 ARG A C 1
ATOM 655 O O . ARG A 1 90 ? 8.111 11.415 3.312 1.00 41.97 90 ARG A O 1
ATOM 662 N N . ILE A 1 91 ? 7.069 9.487 3.806 1.00 43.25 91 ILE A N 1
ATOM 663 C CA . ILE A 1 91 ? 8.287 8.680 3.664 1.00 43.25 91 ILE A CA 1
ATOM 664 C C . ILE A 1 91 ? 8.489 8.425 2.168 1.00 43.25 91 ILE A C 1
ATOM 666 O O . ILE A 1 91 ? 7.916 7.504 1.594 1.00 43.25 91 ILE A O 1
ATOM 670 N N . GLY A 1 92 ? 9.279 9.280 1.524 1.00 42.31 92 GLY A N 1
ATOM 671 C CA . GLY A 1 92 ? 10.041 8.892 0.347 1.00 42.31 92 GLY A CA 1
ATOM 672 C C . GLY A 1 92 ? 11.447 8.572 0.825 1.00 42.31 92 GLY A C 1
ATOM 673 O O . GLY A 1 92 ? 12.122 9.471 1.322 1.00 42.31 92 GLY A O 1
ATOM 674 N N . LEU A 1 93 ? 11.882 7.315 0.712 1.00 39.81 93 LEU A N 1
ATOM 675 C CA . LEU A 1 93 ? 13.275 6.930 0.953 1.00 39.81 93 LEU A CA 1
ATOM 676 C C . LEU A 1 93 ? 14.174 7.735 -0.004 1.00 39.81 93 LEU A C 1
ATOM 678 O O . LEU A 1 93 ? 14.369 7.360 -1.159 1.00 39.81 93 LEU A O 1
ATOM 682 N N . ARG A 1 94 ? 14.683 8.889 0.446 1.00 33.81 94 ARG A N 1
ATOM 683 C CA . ARG A 1 94 ? 15.762 9.602 -0.237 1.00 33.81 94 ARG A CA 1
ATOM 684 C C . ARG A 1 94 ? 17.070 8.963 0.203 1.00 33.81 94 ARG A C 1
ATOM 686 O O . ARG A 1 94 ? 17.405 8.992 1.383 1.00 33.81 94 ARG A O 1
ATOM 693 N N . ARG A 1 95 ? 17.816 8.408 -0.751 1.00 37.72 95 ARG A N 1
ATOM 694 C CA . ARG A 1 95 ? 19.211 8.019 -0.542 1.00 37.72 95 ARG A CA 1
ATOM 695 C C . ARG A 1 95 ? 20.010 9.291 -0.237 1.00 37.72 95 ARG A C 1
ATOM 697 O O . ARG A 1 95 ? 20.015 10.210 -1.056 1.00 37.72 95 ARG A O 1
ATOM 704 N N . GLY A 1 96 ? 20.646 9.350 0.931 1.00 28.98 96 GLY A N 1
ATOM 705 C CA . GLY A 1 96 ? 21.704 10.319 1.193 1.00 28.98 96 GLY A CA 1
ATOM 706 C C . GLY A 1 96 ? 22.871 10.061 0.241 1.00 28.98 96 GLY A C 1
ATOM 707 O O . GLY A 1 96 ? 23.242 8.913 0.006 1.00 28.98 96 GLY A O 1
ATOM 708 N N . VAL A 1 97 ? 23.417 11.125 -0.343 1.00 34.62 97 VAL A N 1
ATOM 709 C CA . VAL A 1 97 ? 24.759 11.100 -0.929 1.00 34.62 97 VAL A CA 1
ATOM 710 C C . VAL A 1 97 ? 25.740 11.128 0.243 1.00 34.62 97 VAL A C 1
ATOM 712 O O . VAL A 1 97 ? 25.777 12.102 0.989 1.00 34.62 97 VAL A O 1
ATOM 715 N N . GLY A 1 98 ? 26.482 10.038 0.414 1.00 28.94 98 GLY A N 1
ATOM 716 C CA . GLY A 1 98 ? 27.572 9.867 1.370 1.00 28.94 98 GLY A CA 1
ATOM 717 C C . GLY A 1 98 ? 28.453 8.723 0.874 1.00 28.94 98 GLY A C 1
ATOM 718 O O . GLY A 1 98 ? 27.937 7.692 0.450 1.00 28.94 98 GLY A O 1
ATOM 719 N N . ASP A 1 99 ? 29.751 8.983 0.803 1.00 31.56 99 ASP A N 1
ATOM 720 C CA . ASP A 1 99 ? 30.759 8.222 0.067 1.00 31.56 99 ASP A CA 1
ATOM 721 C C . ASP A 1 99 ? 30.987 6.781 0.577 1.00 31.56 99 ASP A C 1
ATOM 723 O O . ASP A 1 99 ? 30.763 6.470 1.742 1.00 31.56 99 ASP A O 1
ATOM 727 N N . ALA A 1 100 ? 31.442 5.946 -0.361 1.00 35.66 100 ALA A N 1
ATOM 728 C CA . ALA A 1 100 ? 32.038 4.611 -0.284 1.00 35.66 100 ALA A CA 1
ATOM 729 C C . ALA A 1 100 ? 31.706 3.646 0.879 1.00 35.66 100 ALA A C 1
ATOM 731 O O . ALA A 1 100 ? 32.220 3.756 1.988 1.00 35.66 100 ALA A O 1
ATOM 732 N N . GLY A 1 101 ? 31.062 2.531 0.502 1.00 31.66 101 GLY A N 1
ATOM 733 C CA . GLY A 1 101 ? 31.332 1.211 1.087 1.00 31.66 101 GLY A CA 1
ATOM 734 C C . GLY A 1 101 ? 30.120 0.508 1.688 1.00 31.66 101 GLY A C 1
ATOM 735 O O . GLY A 1 101 ? 30.065 0.335 2.896 1.00 31.66 101 GLY A O 1
ATOM 736 N N . GLU A 1 102 ? 29.163 0.051 0.873 1.00 29.12 102 GLU A N 1
ATOM 737 C CA . GLU A 1 102 ? 27.996 -0.668 1.403 1.00 29.12 102 GLU A CA 1
ATOM 738 C C . GLU A 1 102 ? 27.623 -1.914 0.597 1.00 29.12 102 GLU A C 1
ATOM 740 O O . GLU A 1 102 ? 27.457 -1.888 -0.630 1.00 29.12 102 GLU A O 1
ATOM 745 N N . GLY A 1 103 ? 27.453 -3.006 1.349 1.00 27.81 103 GLY A N 1
ATOM 746 C CA . GLY A 1 103 ? 26.688 -4.178 0.958 1.00 27.81 103 GLY A CA 1
ATOM 747 C C . GLY A 1 103 ? 25.305 -3.757 0.468 1.00 27.81 103 GLY A C 1
ATOM 748 O O . GLY A 1 103 ? 24.634 -2.897 1.030 1.00 27.81 103 GLY A O 1
ATOM 749 N N . ARG A 1 104 ? 24.928 -4.319 -0.672 1.00 31.08 104 ARG A N 1
ATOM 750 C CA . ARG A 1 104 ? 23.852 -3.824 -1.523 1.00 31.08 104 ARG A CA 1
ATOM 751 C C . ARG A 1 104 ? 22.534 -4.475 -1.119 1.00 31.08 104 ARG A C 1
ATOM 753 O O . ARG A 1 104 ? 22.183 -5.503 -1.686 1.00 31.08 104 ARG A O 1
ATOM 760 N N . GLU A 1 105 ? 21.770 -3.848 -0.230 1.00 31.02 105 GLU A N 1
ATOM 761 C CA . GLU A 1 105 ? 20.321 -4.072 -0.163 1.00 31.02 105 GLU A CA 1
ATOM 762 C C . GLU A 1 105 ? 19.591 -2.858 -0.744 1.00 31.02 105 GLU A C 1
ATOM 764 O O . GLU A 1 105 ? 19.482 -1.790 -0.148 1.00 31.02 105 GLU A O 1
ATOM 769 N N . ALA A 1 106 ? 19.119 -3.007 -1.982 1.00 31.89 106 ALA A N 1
ATOM 770 C CA . ALA A 1 106 ? 18.291 -2.013 -2.646 1.00 31.89 106 ALA A CA 1
ATOM 771 C C . ALA A 1 106 ? 16.870 -2.057 -2.059 1.00 31.89 106 ALA A C 1
ATOM 773 O O . ALA A 1 106 ? 15.994 -2.747 -2.583 1.00 31.89 106 ALA A O 1
ATOM 774 N N . LEU A 1 107 ? 16.637 -1.324 -0.970 1.00 39.88 107 LEU A N 1
ATOM 775 C CA . LEU A 1 107 ? 15.296 -1.124 -0.422 1.00 39.88 107 LEU A CA 1
ATOM 776 C C . LEU A 1 107 ? 14.484 -0.261 -1.405 1.00 39.88 107 LEU A C 1
ATOM 778 O O . LEU A 1 107 ? 14.829 0.883 -1.701 1.00 39.88 107 LEU A O 1
ATOM 782 N N . GLY A 1 108 ? 13.457 -0.869 -2.001 1.00 50.41 108 GLY A N 1
ATOM 783 C CA . GLY A 1 108 ? 12.684 -0.316 -3.113 1.00 50.41 108 GLY A CA 1
ATOM 784 C C . GLY A 1 108 ? 11.912 0.962 -2.774 1.00 50.41 108 GLY A C 1
ATOM 785 O O . GLY A 1 108 ? 11.597 1.245 -1.622 1.00 50.41 108 GLY A O 1
ATOM 786 N N . ALA A 1 109 ? 11.566 1.735 -3.808 1.00 58.91 109 ALA A N 1
ATOM 787 C CA . ALA A 1 109 ? 10.699 2.901 -3.677 1.00 58.91 109 ALA A CA 1
ATOM 788 C C . ALA A 1 109 ? 9.297 2.487 -3.202 1.00 58.91 109 ALA A C 1
ATOM 790 O O . ALA A 1 109 ? 8.479 1.997 -3.988 1.00 58.91 109 ALA A O 1
ATOM 791 N N . ALA A 1 110 ? 9.029 2.688 -1.916 1.00 61.59 110 ALA A N 1
ATOM 792 C CA . ALA A 1 110 ? 7.698 2.652 -1.332 1.00 61.59 110 ALA A CA 1
ATOM 793 C C . ALA A 1 110 ? 7.313 4.065 -0.874 1.00 61.59 110 ALA A C 1
ATOM 795 O O . ALA A 1 110 ? 8.150 4.801 -0.352 1.00 61.59 110 ALA A O 1
ATOM 796 N N . LEU A 1 111 ? 6.056 4.442 -1.099 1.00 65.94 111 LEU A N 1
ATOM 797 C CA . LEU A 1 111 ? 5.465 5.683 -0.616 1.00 65.94 111 LEU A CA 1
ATOM 798 C C . LEU A 1 111 ? 4.347 5.336 0.364 1.00 65.94 111 LEU A C 1
ATOM 800 O O . LEU A 1 111 ? 3.396 4.646 -0.003 1.00 65.94 111 LEU A O 1
ATOM 804 N N . VAL A 1 112 ? 4.448 5.860 1.583 1.00 70.81 112 VAL A N 1
ATOM 805 C CA . VAL A 1 112 ? 3.387 5.794 2.595 1.00 70.81 112 VAL A CA 1
ATOM 806 C C . VAL A 1 112 ? 2.673 7.142 2.639 1.00 70.81 112 VAL A C 1
ATOM 808 O O . VAL A 1 112 ? 3.314 8.192 2.684 1.00 70.81 112 VAL A O 1
ATOM 811 N N . THR A 1 113 ? 1.343 7.118 2.609 1.00 70.94 113 THR A N 1
ATOM 812 C CA . THR A 1 113 ? 0.477 8.282 2.811 1.00 70.94 113 THR A CA 1
ATOM 813 C C . THR A 1 113 ? -0.478 7.998 3.963 1.00 70.94 113 THR A C 1
ATOM 815 O O . THR A 1 113 ? -1.217 7.015 3.936 1.00 70.94 113 THR A O 1
ATOM 818 N N . ILE A 1 114 ? -0.496 8.892 4.948 1.00 70.00 114 ILE A N 1
ATOM 819 C CA . ILE A 1 114 ? -1.353 8.814 6.134 1.00 70.00 114 ILE A CA 1
ATOM 820 C C . ILE A 1 114 ? -2.433 9.889 6.015 1.00 70.00 114 ILE A C 1
ATOM 822 O O . ILE A 1 114 ? -2.123 11.050 5.736 1.00 70.00 114 ILE A O 1
ATOM 826 N N . ARG A 1 115 ? -3.703 9.516 6.197 1.00 65.69 115 ARG A N 1
ATOM 827 C CA . ARG A 1 115 ? -4.825 10.463 6.250 1.00 65.69 115 ARG A CA 1
ATOM 828 C C . ARG A 1 115 ? -5.638 10.244 7.516 1.00 65.69 115 ARG A C 1
ATOM 830 O O . ARG A 1 115 ? -6.197 9.168 7.720 1.00 65.69 115 ARG A O 1
ATOM 837 N N . PHE A 1 116 ? -5.726 11.297 8.317 1.00 66.44 116 PHE A N 1
ATOM 838 C CA . PHE A 1 116 ? -6.568 11.349 9.504 1.00 66.44 116 PHE A CA 1
ATOM 839 C C . PHE A 1 116 ? -8.020 11.663 9.122 1.00 66.44 116 PHE A C 1
ATOM 841 O O . PHE A 1 116 ? -8.248 12.294 8.080 1.00 66.44 116 PHE A O 1
ATOM 848 N N . PRO A 1 117 ? -8.997 11.225 9.934 1.00 53.94 117 PRO A N 1
ATOM 849 C CA . PRO A 1 117 ? -10.377 11.654 9.771 1.00 53.94 117 PRO A CA 1
ATOM 850 C C . PRO A 1 117 ? -10.457 13.184 9.864 1.00 53.94 117 PRO A C 1
ATOM 852 O O . PRO A 1 117 ? -9.801 13.803 10.701 1.00 53.94 117 PRO A O 1
ATOM 855 N N . VAL A 1 118 ? -11.231 13.791 8.965 1.00 49.03 118 VAL A N 1
ATOM 856 C CA . VAL A 1 118 ? -11.608 15.206 9.072 1.00 49.03 118 VAL A CA 1
ATOM 857 C C . VAL A 1 118 ? -12.784 15.259 10.059 1.00 49.03 118 VAL A C 1
ATOM 859 O O . VAL A 1 118 ? -13.687 14.436 9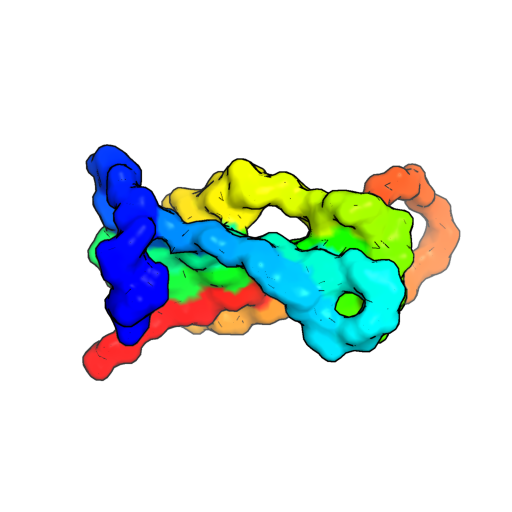.880 1.00 49.03 118 VAL A O 1
ATOM 862 N N . PRO A 1 119 ? -12.754 16.117 11.098 1.00 48.69 119 PRO A N 1
ATOM 863 C CA . PRO A 1 119 ? -13.865 16.258 12.041 1.00 48.69 119 PRO A CA 1
ATOM 864 C C . PRO A 1 119 ? -15.153 16.738 11.362 1.00 48.69 119 PRO A C 1
ATOM 866 O O . PRO A 1 119 ? -15.056 17.431 10.321 1.00 48.69 119 PRO A O 1
#

Sequence (119 aa):
MEQIFTDASVRRDGVRVVTRRTTAPSGAGGGVQWEADVLHPGGLRISVSTLNSTAFGLPPTRKTPSPTVGQLIAIASDAAWESQSGVSLRIGLRRGVGDAGEGREALGAALVTIRFPVP

Radius of gyration: 15.66 Å; chains: 1; bounding box: 49×26×39 Å

Secondary structure (DSSP, 8-state):
-GGGGTTPEEPTTS-EEEEEEEE-TT-SSS-EEEEEEEE-TTS-EEEEEEESBSSTTSPB-SSS-SS-HHHHHHHHT-GGGTT-TT----EE-PPP---S---------EEEEEEPPP-

pLDDT: mean 72.13, std 20.48, range [27.81, 93.81]